Protein AF-F3UAP4-F1 (afdb_monomer)

Foldseek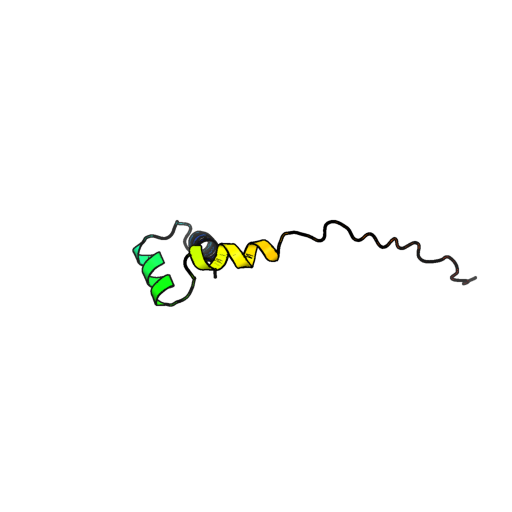 3Di:
DAPVVVQVVCCVVVVDGDDPVRSVVCVVVVVHDYNVPPVVPPVVPPDDDPDDDDDDPPDDDDDDD

Nearest PDB structures (foldseek):
  3ip4-assembly1_C  TM=2.941E-01  e=6.949E+00  Staphylococcus aureus subsp. aureus Mu50

Radius of gyration: 22.83 Å; Cα contacts (8 Å, |Δi|>4): 32; chains: 1; bounding box: 39×66×26 Å

Sequence (65 aa):
MSKQDWLEYFEAVNGRSATEEEIAQALAAGEFVEAEQVSAEQASSEASPASSSFEQPQNFQQPFA

Structure (mmCIF, N/CA/C/O backbone):
data_AF-F3UAP4-F1
#
_entry.id   AF-F3UAP4-F1
#
loop_
_atom_site.group_PDB
_atom_site.id
_atom_site.type_symbol
_atom_site.label_atom_id
_atom_site.label_alt_id
_atom_site.label_comp_id
_atom_site.label_asym_id
_atom_site.label_entity_id
_atom_site.label_seq_id
_atom_site.pdbx_PDB_ins_code
_atom_site.Cartn_x
_atom_site.Cartn_y
_atom_site.Cartn_z
_atom_site.occupancy
_atom_site.B_iso_or_equiv
_atom_site.auth_seq_id
_atom_site.auth_comp_id
_atom_site.auth_asym_id
_atom_site.auth_atom_id
_atom_site.pdbx_PDB_model_num
ATOM 1 N N . MET A 1 1 ? -2.410 -7.766 3.954 1.00 76.62 1 MET A N 1
ATOM 2 C CA . MET A 1 1 ? -0.940 -7.591 3.961 1.00 76.62 1 MET A CA 1
ATOM 3 C C . MET A 1 1 ? -0.516 -6.661 5.096 1.00 76.62 1 MET A C 1
ATOM 5 O O . MET A 1 1 ? -1.373 -5.987 5.664 1.00 76.62 1 MET A O 1
ATOM 9 N N . SER A 1 2 ? 0.767 -6.630 5.463 1.00 85.25 2 SER A N 1
ATOM 10 C CA . SER A 1 2 ? 1.304 -5.581 6.348 1.00 85.25 2 SER A CA 1
ATOM 11 C C . SER A 1 2 ? 1.320 -4.240 5.621 1.00 85.25 2 SER A C 1
ATOM 13 O O . SER A 1 2 ? 1.545 -4.208 4.415 1.00 85.25 2 SER A O 1
ATOM 15 N N . LYS A 1 3 ? 1.184 -3.126 6.350 1.00 85.50 3 LYS A N 1
ATOM 16 C CA . LYS A 1 3 ? 1.398 -1.778 5.785 1.00 85.50 3 LYS A CA 1
ATOM 17 C C . LYS A 1 3 ? 2.719 -1.654 5.008 1.00 85.50 3 LYS A C 1
ATOM 19 O O . LYS A 1 3 ? 2.739 -1.016 3.966 1.00 85.50 3 LYS A O 1
ATOM 24 N N . GLN A 1 4 ? 3.794 -2.273 5.505 1.00 86.06 4 GLN A N 1
ATOM 25 C CA . GLN A 1 4 ? 5.111 -2.275 4.849 1.00 86.06 4 GLN A CA 1
ATOM 26 C C . GLN A 1 4 ? 5.092 -3.040 3.520 1.00 86.06 4 GLN A C 1
ATOM 28 O O . GLN A 1 4 ? 5.404 -2.456 2.492 1.00 86.06 4 GLN A O 1
ATOM 33 N N . ASP A 1 5 ? 4.599 -4.279 3.532 1.00 89.00 5 ASP A N 1
ATOM 34 C CA . ASP A 1 5 ? 4.478 -5.119 2.333 1.00 89.00 5 ASP A CA 1
ATOM 35 C C . ASP A 1 5 ? 3.624 -4.447 1.238 1.00 89.00 5 ASP A C 1
ATOM 37 O O . ASP A 1 5 ? 3.990 -4.420 0.065 1.00 89.00 5 ASP A O 1
ATOM 41 N N . TRP A 1 6 ? 2.529 -3.787 1.632 1.00 90.69 6 TRP A N 1
ATOM 42 C CA . TRP A 1 6 ? 1.710 -3.009 0.702 1.00 90.69 6 TRP A CA 1
ATOM 43 C C . TRP A 1 6 ? 2.439 -1.776 0.145 1.00 90.69 6 TRP A C 1
ATOM 45 O O . TRP A 1 6 ? 2.324 -1.495 -1.047 1.00 90.69 6 TRP A O 1
ATOM 55 N N . LEU A 1 7 ? 3.208 -1.053 0.969 1.00 91.06 7 LEU A N 1
ATOM 56 C CA . LEU A 1 7 ? 4.017 0.089 0.521 1.00 91.06 7 LEU A CA 1
ATOM 57 C C . LEU A 1 7 ? 5.099 -0.341 -0.480 1.00 91.06 7 LEU A C 1
ATOM 59 O O . LEU A 1 7 ? 5.290 0.329 -1.494 1.00 91.06 7 LEU A O 1
ATOM 63 N N . GLU A 1 8 ? 5.771 -1.461 -0.217 1.00 92.06 8 GLU A N 1
ATOM 64 C CA . GLU A 1 8 ? 6.777 -2.046 -1.110 1.00 92.06 8 GLU A CA 1
ATOM 65 C C . GLU A 1 8 ? 6.152 -2.478 -2.440 1.00 92.06 8 GLU A C 1
ATOM 67 O O . GLU A 1 8 ? 6.681 -2.172 -3.511 1.00 92.06 8 GLU A O 1
ATOM 72 N N . TYR A 1 9 ? 4.981 -3.119 -2.390 1.00 92.12 9 TYR A N 1
ATOM 73 C CA . TYR A 1 9 ? 4.226 -3.477 -3.587 1.00 92.12 9 TYR A CA 1
ATOM 74 C C . TYR A 1 9 ? 3.800 -2.239 -4.386 1.00 92.12 9 TYR A C 1
ATOM 76 O O . TYR A 1 9 ? 3.978 -2.187 -5.604 1.00 92.12 9 TYR A O 1
ATOM 84 N N . PHE A 1 10 ? 3.279 -1.213 -3.707 1.00 92.88 10 PHE A N 1
ATOM 85 C CA . PHE A 1 10 ? 2.871 0.036 -4.340 1.00 92.88 10 PHE A CA 1
ATOM 86 C C . PHE A 1 10 ? 4.047 0.714 -5.049 1.00 92.88 10 PHE A C 1
ATOM 88 O O . PHE A 1 10 ? 3.891 1.164 -6.186 1.00 92.88 10 PHE A O 1
ATOM 95 N N . GLU A 1 11 ? 5.226 0.748 -4.424 1.00 94.50 11 GLU A N 1
ATOM 96 C CA . GLU A 1 11 ? 6.430 1.323 -5.023 1.00 94.50 11 GLU A CA 1
ATOM 97 C C . GLU A 1 11 ? 6.950 0.492 -6.197 1.00 94.50 11 GLU A C 1
ATOM 99 O O . GLU A 1 11 ? 7.344 1.060 -7.212 1.00 94.50 11 GLU A O 1
ATOM 104 N N . ALA A 1 12 ? 6.881 -0.836 -6.128 1.00 94.94 12 ALA A N 1
ATOM 105 C CA . ALA A 1 12 ? 7.257 -1.694 -7.248 1.00 94.94 12 ALA A CA 1
ATOM 106 C C . ALA A 1 12 ? 6.334 -1.509 -8.469 1.00 94.94 12 ALA A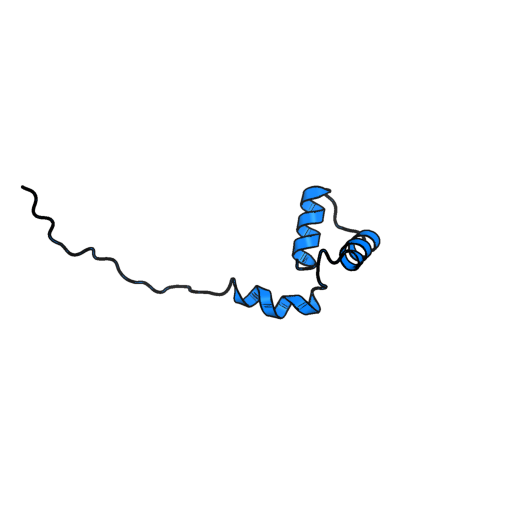 C 1
ATOM 108 O O . ALA A 1 12 ? 6.797 -1.561 -9.609 1.00 94.94 12 ALA A O 1
ATOM 109 N N . VAL A 1 13 ? 5.037 -1.271 -8.242 1.00 94.12 13 VAL A N 1
ATOM 110 C CA . VAL A 1 13 ? 4.041 -1.077 -9.309 1.00 94.12 13 VAL A CA 1
ATOM 111 C C . VAL A 1 13 ? 4.073 0.345 -9.874 1.00 94.12 13 VAL A C 1
ATOM 113 O O . VAL A 1 13 ? 4.042 0.525 -11.091 1.00 94.12 13 VAL A O 1
ATOM 116 N N . ASN A 1 14 ? 4.141 1.360 -9.010 1.00 92.44 14 ASN A N 1
ATOM 117 C CA . ASN A 1 14 ? 4.046 2.771 -9.403 1.00 92.44 14 ASN A CA 1
ATOM 118 C C . ASN A 1 14 ? 5.413 3.449 -9.592 1.00 92.44 14 ASN A C 1
ATOM 120 O O . ASN A 1 14 ? 5.492 4.533 -10.172 1.00 92.44 14 ASN A O 1
ATOM 124 N N . GLY A 1 15 ? 6.495 2.857 -9.083 1.00 94.50 15 GLY A N 1
ATOM 125 C CA . GLY A 1 15 ? 7.829 3.466 -9.040 1.00 94.50 15 GLY A CA 1
ATOM 126 C C . GLY A 1 15 ? 7.914 4.682 -8.110 1.00 94.50 15 GLY A C 1
ATOM 127 O O . GLY A 1 15 ? 8.737 5.573 -8.338 1.00 94.50 15 GLY A O 1
ATOM 128 N N . ARG A 1 16 ? 6.999 4.790 -7.138 1.00 93.88 16 ARG A N 1
ATOM 129 C CA . ARG A 1 16 ? 6.840 5.924 -6.213 1.00 93.88 16 ARG A CA 1
ATOM 130 C C . ARG A 1 16 ? 6.307 5.428 -4.872 1.00 93.88 16 ARG A C 1
ATOM 132 O O . ARG A 1 16 ? 5.498 4.508 -4.846 1.00 93.88 16 ARG A O 1
ATOM 139 N N . SER A 1 17 ? 6.681 6.097 -3.789 1.00 90.56 17 SER A N 1
ATOM 140 C CA . SER A 1 17 ? 6.147 5.830 -2.451 1.00 90.56 17 SER A CA 1
ATOM 141 C C . SER A 1 17 ? 4.676 6.268 -2.350 1.00 90.56 17 SER A C 1
ATOM 143 O O . SER A 1 17 ? 4.299 7.295 -2.922 1.00 90.56 17 SER A O 1
ATOM 145 N N . ALA A 1 18 ? 3.843 5.507 -1.632 1.00 90.62 18 ALA A N 1
ATOM 146 C CA . ALA A 1 18 ? 2.422 5.829 -1.485 1.00 90.62 18 ALA A CA 1
ATOM 147 C C . ALA A 1 18 ? 2.202 7.115 -0.670 1.00 90.62 18 ALA A C 1
ATOM 149 O O . ALA A 1 18 ? 2.881 7.359 0.329 1.00 90.62 18 ALA A O 1
ATOM 150 N N . THR A 1 19 ? 1.228 7.926 -1.084 1.00 91.88 19 THR A N 1
ATOM 151 C CA . THR A 1 19 ? 0.777 9.122 -0.358 1.00 91.88 19 THR A CA 1
ATOM 152 C C . THR A 1 19 ? -0.283 8.771 0.684 1.00 91.88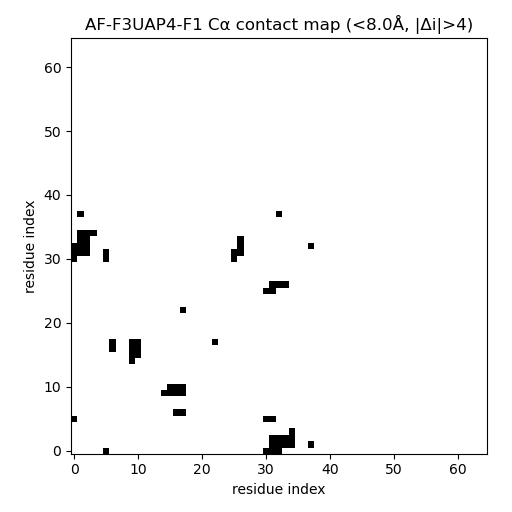 19 THR A C 1
ATOM 154 O O . THR A 1 19 ? -0.906 7.713 0.622 1.00 91.88 19 THR A O 1
ATOM 157 N N . GLU A 1 20 ? -0.532 9.671 1.639 1.00 89.75 20 GLU A N 1
ATOM 158 C CA . GLU A 1 20 ? -1.561 9.480 2.677 1.00 89.75 20 GLU A CA 1
ATOM 159 C C . GLU A 1 20 ? -2.951 9.169 2.101 1.00 89.75 20 GLU A C 1
ATOM 161 O O . GLU A 1 20 ? -3.668 8.346 2.665 1.00 89.75 20 GLU A O 1
ATOM 166 N N . GLU A 1 21 ? -3.315 9.758 0.958 1.00 92.81 21 GLU A N 1
ATOM 167 C CA . GLU A 1 21 ? -4.581 9.467 0.272 1.00 92.81 21 GLU A CA 1
ATOM 168 C C . GLU A 1 21 ? -4.660 8.020 -0.240 1.00 92.81 21 GLU A C 1
ATOM 170 O O . GLU A 1 21 ? -5.704 7.378 -0.129 1.00 92.81 21 GLU A O 1
ATOM 175 N N . GLU A 1 22 ? -3.559 7.475 -0.758 1.00 92.69 22 GLU A N 1
ATOM 176 C CA . GLU A 1 22 ? -3.495 6.080 -1.212 1.00 92.69 22 GLU A CA 1
ATOM 177 C C . GLU A 1 22 ? -3.475 5.114 -0.026 1.00 92.69 22 GLU A C 1
ATOM 179 O O . GLU A 1 22 ? -4.181 4.106 -0.025 1.00 92.69 22 GLU A O 1
ATOM 184 N N . ILE A 1 23 ? -2.729 5.458 1.028 1.00 91.12 23 ILE A N 1
ATOM 185 C CA . ILE A 1 23 ? -2.701 4.698 2.284 1.00 91.12 23 ILE A CA 1
ATOM 186 C C . ILE A 1 23 ? -4.117 4.623 2.873 1.00 91.12 23 ILE A C 1
ATOM 188 O O . ILE A 1 23 ? -4.554 3.550 3.283 1.00 91.12 23 ILE A O 1
ATOM 192 N N . ALA A 1 24 ? -4.858 5.735 2.881 1.00 91.62 24 ALA A N 1
ATOM 193 C CA . ALA A 1 24 ? -6.234 5.779 3.365 1.00 91.62 24 ALA A CA 1
ATOM 194 C C . ALA A 1 24 ? -7.193 4.961 2.488 1.00 91.62 24 ALA A C 1
ATOM 196 O O . ALA A 1 24 ? -8.066 4.283 3.025 1.00 91.62 24 ALA A O 1
ATOM 197 N N . GLN A 1 25 ? -7.030 4.982 1.161 1.00 92.19 25 GLN A N 1
ATOM 198 C CA . GLN A 1 25 ? -7.844 4.174 0.246 1.00 92.19 25 GLN A CA 1
ATOM 199 C C . GL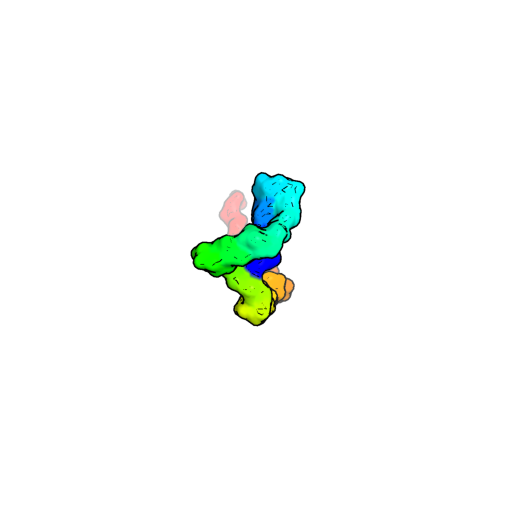N A 1 25 ? -7.609 2.680 0.435 1.00 92.19 25 GLN A C 1
ATOM 201 O O . GLN A 1 25 ? -8.573 1.932 0.568 1.00 92.19 25 GLN 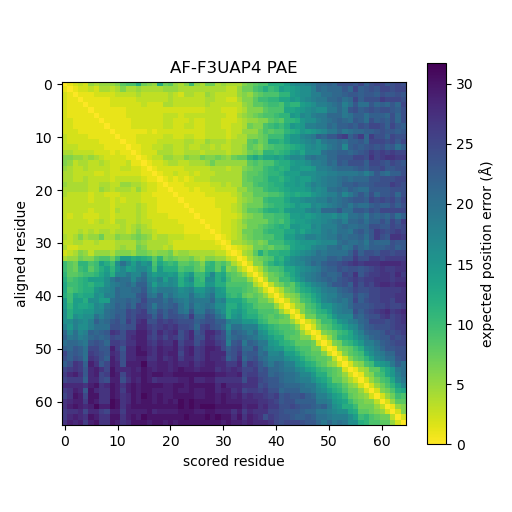A O 1
ATOM 206 N N . ALA A 1 26 ? -6.357 2.240 0.507 1.00 90.50 26 ALA A N 1
ATOM 207 C CA . ALA A 1 26 ? -6.050 0.832 0.719 1.00 90.50 26 ALA A CA 1
ATOM 208 C C . ALA A 1 26 ? -6.424 0.360 2.134 1.00 90.50 26 ALA A C 1
ATOM 210 O O . ALA A 1 26 ? -6.851 -0.781 2.303 1.00 90.50 26 ALA A O 1
ATOM 211 N N . LEU A 1 27 ? -6.377 1.245 3.136 1.00 90.00 27 LEU A N 1
ATOM 212 C CA . LEU A 1 27 ? -6.943 0.976 4.460 1.00 90.00 27 LEU A CA 1
ATOM 213 C C . LEU A 1 27 ? -8.475 0.848 4.402 1.00 90.00 27 LEU A C 1
ATOM 215 O O . LEU A 1 27 ? -9.036 -0.083 4.974 1.00 90.00 27 LEU A O 1
ATOM 219 N N . ALA A 1 28 ? -9.156 1.753 3.692 1.00 90.62 28 ALA A N 1
ATOM 220 C CA . ALA A 1 28 ? -10.610 1.734 3.528 1.00 90.62 28 ALA A CA 1
ATOM 221 C C . ALA A 1 28 ? -11.093 0.525 2.708 1.00 90.62 28 ALA A C 1
ATOM 223 O O . ALA A 1 28 ? -12.167 -0.010 2.977 1.00 90.62 28 ALA A O 1
ATOM 224 N N . ALA A 1 29 ? -10.294 0.082 1.737 1.00 90.81 29 ALA A N 1
ATOM 225 C CA . ALA A 1 29 ? -10.518 -1.133 0.962 1.00 90.81 29 ALA A CA 1
ATOM 226 C C . ALA A 1 29 ? -10.174 -2.413 1.747 1.00 90.81 29 ALA A C 1
ATOM 228 O O . ALA A 1 29 ? -10.678 -3.485 1.417 1.00 90.81 29 ALA A O 1
ATOM 229 N N . GLY A 1 30 ? -9.348 -2.310 2.795 1.00 89.31 30 GLY A N 1
ATOM 230 C CA . GLY A 1 30 ? -8.887 -3.444 3.597 1.00 89.31 30 GLY A CA 1
ATOM 231 C C . GLY A 1 30 ? -7.734 -4.239 2.969 1.00 89.31 30 GLY A C 1
ATOM 232 O O . GLY A 1 30 ? -7.554 -5.411 3.294 1.00 89.31 30 GLY A O 1
ATOM 233 N N . GLU A 1 31 ? -6.948 -3.627 2.079 1.00 88.75 31 GLU A N 1
ATOM 234 C CA . GLU A 1 31 ? -5.820 -4.259 1.371 1.00 88.75 31 GLU A CA 1
ATOM 235 C C . GLU A 1 31 ? -4.656 -4.601 2.327 1.00 88.75 31 GLU A C 1
ATOM 237 O O . GLU A 1 31 ? -3.968 -5.629 2.218 1.00 88.75 31 GLU A O 1
ATOM 242 N N . PHE A 1 32 ? -4.449 -3.741 3.325 1.00 88.06 32 PHE A N 1
ATOM 243 C CA . PHE A 1 32 ? -3.443 -3.921 4.360 1.00 88.06 32 PHE A CA 1
ATOM 244 C C . PHE A 1 32 ? -3.978 -3.547 5.743 1.00 88.06 32 PHE A C 1
ATOM 246 O O . PHE A 1 32 ? -4.962 -2.824 5.884 1.00 88.06 32 PHE A O 1
ATOM 253 N N . VAL A 1 33 ? -3.297 -4.044 6.776 1.00 82.38 33 VAL A N 1
ATOM 254 C CA . VAL A 1 33 ? -3.573 -3.718 8.179 1.00 82.38 33 VAL A CA 1
ATOM 255 C C . VAL A 1 33 ? -2.414 -2.882 8.721 1.00 82.38 33 VAL A C 1
ATOM 257 O O . VAL A 1 33 ? -1.245 -3.175 8.442 1.00 82.38 33 VAL A O 1
ATOM 260 N N . GLU A 1 34 ? -2.721 -1.809 9.453 1.00 74.88 34 GLU A N 1
ATOM 261 C CA . GLU A 1 34 ? -1.701 -0.918 10.009 1.00 74.88 34 GLU A CA 1
ATOM 262 C C . GLU A 1 34 ? -0.745 -1.681 10.947 1.00 74.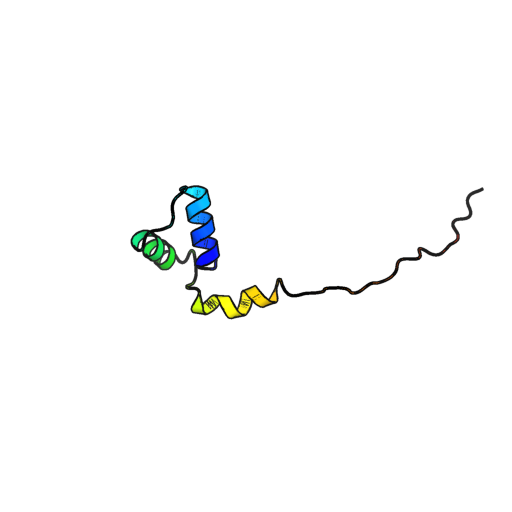88 34 GLU A C 1
ATOM 264 O O . GLU A 1 34 ? -1.151 -2.571 11.695 1.00 74.88 34 GLU A O 1
ATOM 269 N N . ALA A 1 35 ? 0.552 -1.361 10.850 1.00 62.59 35 ALA A N 1
ATOM 270 C CA . ALA A 1 35 ? 1.677 -2.168 11.335 1.00 62.59 35 ALA A CA 1
ATOM 271 C C . ALA A 1 35 ? 1.640 -2.529 12.834 1.00 62.59 35 ALA A C 1
ATOM 273 O O . ALA A 1 35 ? 2.286 -3.499 13.233 1.00 62.59 35 ALA A O 1
ATOM 274 N N . GLU A 1 36 ? 0.853 -1.816 13.643 1.00 56.91 36 GLU A N 1
ATOM 275 C CA . GLU A 1 36 ? 0.629 -2.145 15.054 1.00 56.91 36 GLU A CA 1
ATOM 276 C C . GLU A 1 36 ? -0.018 -3.534 15.242 1.00 56.91 36 GLU A C 1
ATOM 278 O O . GLU A 1 36 ? 0.245 -4.207 16.234 1.00 56.91 36 GLU A O 1
ATOM 283 N N . GLN A 1 37 ? -0.785 -4.029 14.264 1.00 54.25 37 GLN A N 1
ATOM 284 C CA . GLN A 1 37 ? -1.452 -5.334 14.358 1.00 54.25 37 GLN A CA 1
ATOM 285 C C . GLN A 1 37 ? -0.653 -6.519 13.797 1.00 54.25 37 GLN A C 1
ATOM 287 O O . GLN A 1 37 ? -1.010 -7.660 14.081 1.00 54.25 37 GLN A O 1
ATOM 292 N N . VAL A 1 38 ? 0.399 -6.291 13.001 1.00 54.69 38 VAL A N 1
ATOM 293 C CA . VAL A 1 38 ? 1.060 -7.375 12.240 1.00 54.69 38 VAL A CA 1
ATOM 294 C C . VAL A 1 38 ? 2.495 -7.665 12.695 1.00 54.69 38 VAL A C 1
ATOM 296 O O . VAL A 1 38 ? 2.982 -8.783 12.510 1.00 54.69 38 VAL A O 1
ATOM 299 N N . SER A 1 39 ? 3.158 -6.719 13.375 1.00 51.38 39 SER A N 1
ATOM 300 C CA . SER A 1 39 ? 4.541 -6.898 13.856 1.00 51.38 39 SER A CA 1
ATOM 301 C C . SER A 1 39 ? 4.704 -8.081 14.832 1.00 51.38 39 SER A C 1
ATOM 303 O O . SER A 1 39 ? 5.775 -8.676 14.918 1.00 51.38 39 SER A O 1
ATOM 305 N N . ALA A 1 40 ? 3.630 -8.485 15.520 1.00 52.22 40 ALA A N 1
ATOM 306 C CA . ALA A 1 40 ? 3.654 -9.622 16.441 1.00 52.22 40 ALA A CA 1
ATOM 307 C C . ALA A 1 40 ? 3.549 -11.004 15.759 1.00 52.22 40 ALA A C 1
ATOM 309 O O . ALA A 1 40 ? 3.988 -11.987 16.348 1.00 52.22 40 ALA A O 1
ATOM 310 N N . GLU A 1 41 ? 3.003 -11.102 14.541 1.00 51.50 41 GLU A N 1
ATOM 311 C CA . GLU A 1 41 ? 2.681 -12.399 13.912 1.00 51.50 41 GLU A CA 1
ATOM 312 C C . GLU A 1 41 ? 3.687 -12.793 12.811 1.00 51.50 41 GLU A C 1
ATOM 314 O O . GLU A 1 41 ? 4.042 -13.960 12.658 1.00 51.50 41 GLU A O 1
ATOM 319 N N . GLN A 1 42 ? 4.220 -11.831 12.048 1.00 51.72 42 GLN A N 1
ATOM 320 C CA . GLN A 1 42 ? 5.089 -12.142 10.89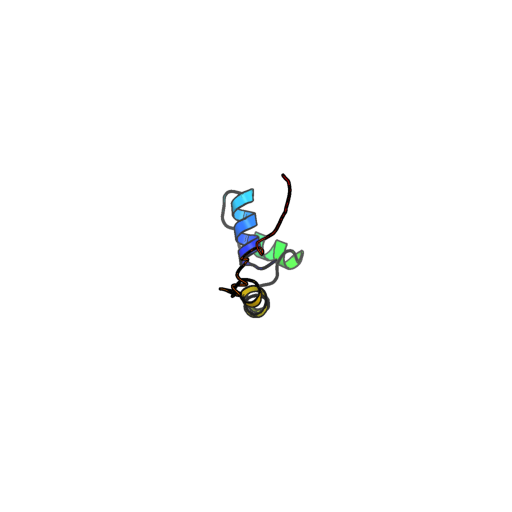6 1.00 51.72 42 GLN A CA 1
ATOM 321 C C . GLN A 1 42 ? 6.549 -12.429 11.283 1.00 51.72 42 GLN A C 1
ATOM 323 O O . GLN A 1 42 ? 7.217 -13.212 10.613 1.00 51.72 42 GLN A O 1
ATOM 328 N N . ALA A 1 43 ? 7.031 -11.900 12.414 1.00 50.88 43 ALA A N 1
ATOM 329 C CA . ALA A 1 43 ? 8.373 -12.209 12.918 1.00 50.88 43 ALA A CA 1
ATOM 330 C C . ALA A 1 43 ? 8.515 -13.659 13.437 1.00 50.88 43 ALA A C 1
ATOM 332 O O . ALA A 1 43 ? 9.631 -14.116 13.681 1.00 50.88 43 ALA A O 1
ATOM 333 N N . SER A 1 44 ? 7.409 -14.404 13.583 1.00 48.69 44 SER A N 1
ATOM 334 C CA . SER A 1 44 ? 7.433 -15.811 14.007 1.00 48.69 44 SER A CA 1
ATOM 335 C C . SER A 1 44 ? 7.648 -16.800 12.849 1.00 48.69 44 SER A C 1
ATOM 337 O O . SER A 1 44 ? 7.898 -17.974 13.100 1.00 48.69 44 SER A O 1
ATOM 339 N N . SER A 1 45 ? 7.604 -16.350 11.585 1.00 50.28 45 SER A N 1
ATOM 340 C CA . SER A 1 45 ? 7.738 -17.248 10.420 1.00 50.28 45 SER A CA 1
ATOM 341 C C . SER A 1 45 ? 9.118 -17.237 9.743 1.00 50.28 45 SER A C 1
ATOM 343 O O . SER A 1 45 ? 9.401 -18.141 8.963 1.00 50.28 45 SER A O 1
ATOM 345 N N . GLU A 1 46 ? 10.003 -16.282 10.065 1.00 54.12 46 GLU A N 1
ATOM 346 C CA . GLU A 1 46 ? 11.364 -16.202 9.485 1.00 54.12 46 GLU A CA 1
ATOM 347 C C . GLU A 1 46 ? 12.508 -16.411 10.497 1.00 54.12 46 GLU A C 1
ATOM 349 O O . GLU A 1 46 ? 13.682 -16.421 10.125 1.00 54.12 46 GLU A O 1
ATOM 354 N N . ALA A 1 47 ? 12.198 -16.669 11.772 1.00 46.56 47 ALA A N 1
ATOM 355 C CA . ALA A 1 47 ? 13.195 -17.016 12.783 1.00 46.56 47 ALA A CA 1
ATOM 356 C C . ALA A 1 47 ? 13.215 -18.531 13.078 1.00 46.56 47 ALA A C 1
ATOM 358 O O . ALA A 1 47 ? 12.604 -18.997 14.034 1.00 46.56 47 ALA A O 1
ATOM 359 N N . SER A 1 48 ? 14.046 -19.255 12.313 1.00 42.91 48 SER A N 1
ATOM 360 C CA . SER A 1 48 ? 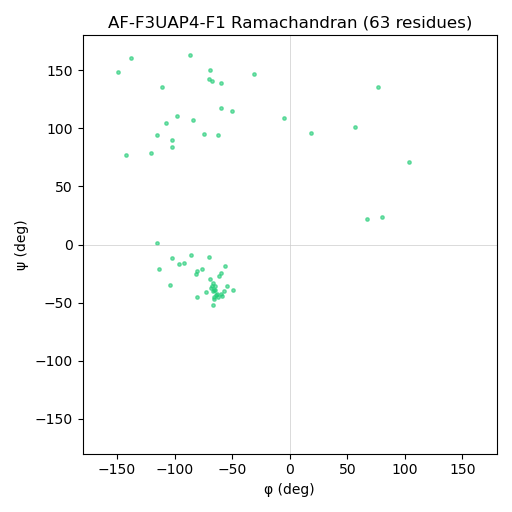14.591 -20.606 12.585 1.00 42.91 48 SER A CA 1
ATOM 361 C C . SER A 1 48 ? 13.660 -21.820 12.381 1.00 42.91 48 SER A C 1
ATOM 363 O O . SER A 1 48 ? 12.524 -21.839 12.836 1.00 42.91 48 SER A O 1
ATOM 365 N N . PRO A 1 49 ? 14.166 -22.890 11.733 1.00 46.44 49 PRO A N 1
ATOM 366 C CA . PRO A 1 49 ? 15.280 -23.648 12.299 1.00 46.44 49 PRO A CA 1
ATOM 367 C C . PRO A 1 49 ? 16.602 -23.423 11.558 1.00 46.44 49 PRO A C 1
ATOM 369 O O . PRO A 1 49 ? 16.868 -24.030 10.523 1.00 46.44 49 PRO A O 1
ATOM 372 N N . ALA A 1 50 ? 17.503 -22.636 12.150 1.00 47.97 50 ALA A N 1
ATOM 373 C CA . ALA A 1 50 ? 18.912 -22.968 12.002 1.00 47.97 50 ALA A CA 1
ATOM 374 C C . ALA A 1 50 ? 19.113 -24.383 12.579 1.00 47.97 50 ALA A C 1
ATOM 376 O O . ALA A 1 50 ? 18.884 -24.608 13.763 1.00 47.97 50 ALA A O 1
ATOM 377 N N . SER A 1 51 ? 19.522 -25.320 11.724 1.00 48.38 51 SER A N 1
ATOM 378 C CA . SER A 1 51 ? 20.037 -26.652 12.061 1.00 48.38 51 SER A CA 1
ATOM 379 C C . SER A 1 51 ? 19.141 -27.571 12.905 1.00 48.38 51 SER A C 1
ATOM 381 O O . SER A 1 51 ? 19.208 -27.598 14.130 1.00 48.38 51 SER A O 1
ATOM 383 N N . SER A 1 52 ? 18.488 -28.521 12.234 1.00 42.66 52 SER A N 1
ATOM 384 C CA . SER A 1 52 ? 18.616 -29.915 12.666 1.00 42.66 52 SER A CA 1
ATOM 385 C C . SER A 1 52 ? 19.305 -30.677 11.545 1.00 42.66 52 SER A C 1
ATOM 387 O O . SER A 1 52 ? 18.700 -31.087 10.557 1.00 42.66 52 SER A O 1
ATOM 389 N N . SER A 1 53 ? 20.625 -30.771 11.689 1.00 55.69 53 SER A N 1
ATOM 390 C CA . SER A 1 53 ? 21.412 -31.812 11.055 1.00 55.69 53 SER A CA 1
ATOM 391 C C . SER A 1 53 ? 20.754 -33.156 11.369 1.00 55.69 53 SER A C 1
ATOM 393 O O . SER A 1 53 ? 20.710 -33.570 12.525 1.00 55.69 53 SER A O 1
ATOM 395 N N . PHE A 1 54 ? 20.255 -33.839 10.346 1.00 48.47 54 PHE A N 1
ATOM 396 C CA . PHE A 1 54 ? 20.308 -35.292 10.320 1.00 48.47 54 PHE A CA 1
ATOM 397 C C . PHE A 1 54 ? 21.102 -35.674 9.078 1.00 48.47 54 PHE A C 1
ATOM 399 O O . PHE A 1 54 ? 20.565 -35.932 8.003 1.00 48.47 54 PHE A O 1
ATOM 406 N N . GLU A 1 55 ? 22.420 -35.553 9.223 1.00 54.97 55 GLU A N 1
ATOM 407 C CA . GLU A 1 55 ? 23.359 -36.632 8.934 1.00 54.97 55 GLU A CA 1
ATOM 408 C C . GLU A 1 55 ? 22.763 -37.728 8.035 1.00 54.97 55 GLU A C 1
ATOM 410 O O . GLU A 1 55 ? 22.111 -38.663 8.498 1.00 54.97 55 GLU A O 1
ATOM 415 N N . GLN A 1 56 ? 23.004 -37.637 6.729 1.00 51.66 56 GLN A N 1
ATOM 416 C CA . GLN A 1 56 ? 22.802 -38.768 5.840 1.00 51.66 56 GLN A CA 1
ATOM 417 C C . GLN A 1 56 ? 24.162 -39.404 5.514 1.00 51.66 56 GLN A C 1
ATOM 419 O O . GLN A 1 56 ? 24.709 -39.152 4.444 1.00 51.66 56 GLN A O 1
ATOM 424 N N . PRO A 1 57 ? 24.718 -40.295 6.353 1.00 56.59 57 PRO A N 1
ATOM 425 C CA . PRO A 1 57 ? 25.448 -41.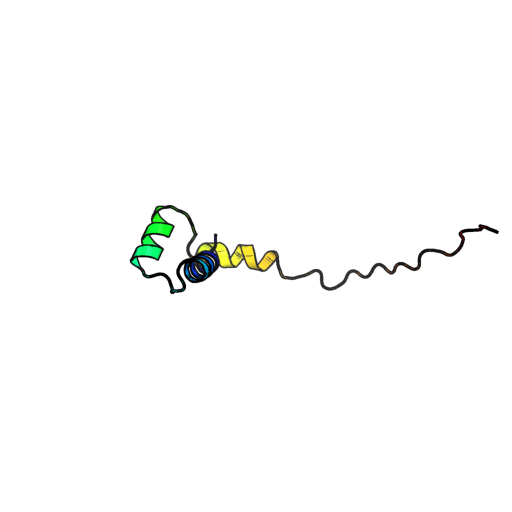416 5.801 1.00 56.59 57 PRO A CA 1
ATOM 426 C C . PRO A 1 57 ? 24.381 -42.370 5.249 1.00 56.59 57 PRO A C 1
ATOM 428 O O . PRO A 1 57 ? 23.807 -43.154 6.008 1.00 56.59 57 PRO A O 1
ATOM 431 N N . GLN A 1 58 ? 24.053 -42.297 3.947 1.00 58.47 58 GLN A N 1
ATOM 432 C CA . GLN A 1 58 ? 23.367 -43.425 3.304 1.00 58.47 58 GLN A CA 1
ATOM 433 C C . GLN A 1 58 ? 24.319 -44.605 3.383 1.00 58.47 58 GLN A C 1
ATOM 435 O O . GLN A 1 58 ? 25.258 -44.749 2.603 1.00 58.47 58 GLN A O 1
ATOM 440 N N . ASN A 1 59 ? 24.078 -45.359 4.445 1.00 53.19 59 ASN A N 1
ATOM 441 C CA . ASN A 1 59 ? 24.302 -46.765 4.635 1.00 53.19 59 ASN A CA 1
ATOM 442 C C . ASN A 1 59 ? 24.790 -47.438 3.351 1.00 53.19 59 ASN A C 1
ATOM 444 O O . ASN A 1 59 ? 24.063 -47.597 2.369 1.00 53.19 59 ASN A O 1
ATOM 448 N N . PHE A 1 60 ? 26.068 -47.788 3.408 1.00 60.22 60 PHE A N 1
ATOM 449 C CA . PHE A 1 60 ? 26.703 -48.825 2.628 1.00 60.22 60 PHE A CA 1
ATOM 450 C C . PHE A 1 60 ? 25.733 -49.972 2.292 1.00 60.22 60 PHE A C 1
ATOM 452 O O . PHE A 1 60 ? 24.930 -50.380 3.124 1.00 60.22 60 PHE A O 1
ATOM 459 N N . GLN A 1 61 ? 25.945 -50.561 1.110 1.00 61.38 61 GLN A N 1
ATOM 460 C CA . GLN A 1 61 ? 25.412 -51.843 0.616 1.00 61.38 61 GLN A CA 1
ATOM 461 C C . GLN A 1 61 ? 24.258 -51.749 -0.398 1.00 61.38 61 GLN A C 1
ATOM 463 O O . GLN A 1 61 ? 23.131 -52.177 -0.164 1.00 61.38 61 GLN A O 1
ATOM 468 N N . GLN A 1 62 ? 24.593 -51.303 -1.610 1.00 61.34 62 GLN A N 1
ATOM 469 C CA . GLN A 1 62 ? 24.008 -51.882 -2.822 1.00 61.34 62 GLN A CA 1
ATOM 470 C C . GLN A 1 62 ? 25.016 -52.903 -3.382 1.00 61.34 62 GLN A C 1
ATOM 472 O O . GLN A 1 62 ? 26.086 -52.487 -3.828 1.00 61.34 62 GLN A O 1
ATOM 477 N N . PRO A 1 63 ? 24.746 -54.222 -3.344 1.00 62.50 63 PRO A N 1
ATOM 478 C CA . PRO A 1 63 ? 25.505 -55.184 -4.125 1.00 62.50 63 PRO A CA 1
ATOM 479 C C . PRO A 1 63 ? 24.909 -55.225 -5.534 1.00 62.50 63 PRO A C 1
ATOM 481 O O . PRO A 1 63 ? 23.818 -55.754 -5.739 1.00 62.50 63 PRO A O 1
ATOM 484 N N . PHE A 1 64 ? 25.618 -54.667 -6.512 1.00 59.81 64 PHE A N 1
ATOM 485 C CA . PHE A 1 64 ? 25.338 -54.974 -7.912 1.00 59.81 64 PHE A CA 1
ATOM 486 C C . PHE A 1 64 ? 26.632 -55.053 -8.723 1.00 59.81 64 PHE A C 1
ATOM 488 O O . PHE A 1 64 ? 27.000 -54.105 -9.412 1.00 59.81 64 PHE A O 1
ATOM 495 N N . ALA A 1 65 ? 27.335 -56.177 -8.566 1.00 53.34 65 ALA A N 1
ATOM 496 C CA . ALA A 1 65 ? 28.128 -56.884 -9.580 1.00 53.34 65 ALA A CA 1
ATOM 497 C C . ALA A 1 65 ? 28.792 -58.102 -8.926 1.00 53.34 65 ALA A C 1
ATOM 499 O O . ALA A 1 65 ? 29.498 -57.905 -7.910 1.00 53.34 65 ALA A O 1
#

Organism: NCBI:txid888820

Solvent-accessible surface area (backbone atoms only — not comparable to full-atom values): 4291 Å² total; per-residue (Å²): 83,42,42,65,59,48,40,54,50,42,22,73,75,68,74,42,81,74,49,72,71,53,54,50,48,37,47,74,72,58,59,32,45,63,55,89,75,41,66,82,61,59,65,70,76,77,65,71,82,79,76,81,84,74,83,76,79,80,71,83,83,83,90,85,131

Mean predicted aligned error: 14.3 Å

pLDDT: mean 72.4, std 18.9, range [42.66, 94.94]

Secondary structure (DSSP, 8-state):
-BHHHHHHHHHHHHSSPPPHHHHHHHHHHTSSB-GGGTHHHHTTSSS------------S-----